Protein AF-A0A926MCG5-F1 (afdb_monomer)

Nearest PDB structures (foldseek):
  4ejz-assembly2_B  TM=5.353E-01  e=3.555E+00  Caldanaerobacter subterraneus subsp. tengcongensis MB4
  8t5j-assembly1_A  TM=2.803E-01  e=7.851E+00  Francisella philomiragia

Radius of gyration: 16.82 Å; Cα contacts (8 Å, |Δi|>4): 79; chains: 1; bounding box: 42×27×48 Å

Structure (mmCIF, N/CA/C/O backbone):
data_AF-A0A926MCG5-F1
#
_entry.id   AF-A0A926MCG5-F1
#
loop_
_atom_site.group_PDB
_atom_site.id
_atom_site.type_symbol
_atom_site.label_atom_id
_atom_site.label_alt_id
_atom_site.label_comp_id
_atom_site.label_asym_id
_atom_site.label_entity_id
_atom_site.label_seq_id
_atom_site.pdbx_PDB_ins_code
_atom_site.Cartn_x
_atom_site.Cartn_y
_atom_site.Cartn_z
_atom_site.occupancy
_atom_site.B_iso_or_equiv
_atom_site.auth_seq_id
_atom_site.auth_comp_id
_atom_site.auth_asym_id
_atom_site.auth_atom_id
_atom_site.pdbx_PDB_model_num
ATOM 1 N N . MET A 1 1 ? -25.446 3.607 -11.715 1.00 36.28 1 MET A N 1
ATOM 2 C CA . MET A 1 1 ? -24.548 4.558 -11.019 1.00 36.28 1 MET A CA 1
ATOM 3 C C . MET A 1 1 ? -23.380 3.795 -10.409 1.00 36.28 1 MET A C 1
ATOM 5 O O . MET A 1 1 ? -23.574 3.064 -9.448 1.00 36.28 1 MET A O 1
ATOM 9 N N . ASN A 1 2 ? -22.179 3.908 -10.984 1.00 42.00 2 ASN A N 1
ATOM 10 C CA . ASN A 1 2 ? -20.972 3.319 -10.401 1.00 42.00 2 ASN A CA 1
ATOM 11 C C . ASN A 1 2 ? -20.478 4.262 -9.297 1.00 42.00 2 ASN A C 1
ATOM 13 O O . ASN A 1 2 ? -19.802 5.252 -9.576 1.00 42.00 2 ASN A O 1
ATOM 17 N N . TYR A 1 3 ? -20.869 4.007 -8.047 1.00 41.28 3 TYR A N 1
ATOM 18 C CA . TYR A 1 3 ? -20.329 4.739 -6.906 1.00 41.28 3 TYR A CA 1
ATOM 19 C C . TYR A 1 3 ? -18.819 4.485 -6.857 1.00 41.28 3 TYR A C 1
ATOM 21 O O . TYR A 1 3 ? -18.373 3.420 -6.426 1.00 41.28 3 TYR A O 1
ATOM 29 N N . ARG A 1 4 ? -18.012 5.456 -7.311 1.00 46.62 4 ARG A N 1
ATOM 30 C CA . ARG A 1 4 ? -16.577 5.485 -7.007 1.00 46.62 4 ARG A CA 1
ATOM 31 C C . ARG A 1 4 ? -16.472 5.392 -5.489 1.00 46.62 4 ARG A C 1
ATOM 33 O O . ARG A 1 4 ? -16.847 6.333 -4.792 1.00 46.62 4 ARG A O 1
ATOM 40 N N . LYS A 1 5 ? -16.013 4.244 -4.976 1.00 44.56 5 LYS A N 1
ATOM 41 C CA . LYS A 1 5 ? -15.700 4.077 -3.555 1.00 44.56 5 LYS A CA 1
ATOM 42 C C . LYS A 1 5 ? -14.749 5.211 -3.198 1.00 44.56 5 LYS A C 1
ATOM 44 O O . LYS A 1 5 ? -13.617 5.215 -3.670 1.00 44.56 5 LYS A O 1
ATOM 49 N N . ARG A 1 6 ? -15.226 6.190 -2.423 1.00 43.72 6 ARG A N 1
ATOM 50 C CA . ARG A 1 6 ? -14.364 7.202 -1.816 1.00 43.72 6 ARG A CA 1
ATOM 51 C C . ARG A 1 6 ? -13.396 6.434 -0.936 1.00 43.72 6 ARG A C 1
ATOM 53 O O . ARG A 1 6 ? -13.764 5.973 0.144 1.00 43.72 6 ARG A O 1
ATOM 60 N N . THR A 1 7 ? -12.191 6.212 -1.439 1.00 50.16 7 THR A N 1
ATOM 61 C CA . THR A 1 7 ? -11.106 5.696 -0.630 1.00 50.16 7 THR A CA 1
ATOM 62 C C . THR A 1 7 ? -10.901 6.728 0.464 1.00 50.16 7 THR A C 1
ATOM 64 O O . THR A 1 7 ? -10.607 7.884 0.169 1.00 50.16 7 THR A O 1
ATOM 67 N N . GLN A 1 8 ? -11.189 6.351 1.711 1.00 55.12 8 GLN A N 1
ATOM 68 C CA . GLN A 1 8 ? -10.928 7.205 2.863 1.00 55.12 8 GLN A CA 1
ATOM 69 C C . GLN A 1 8 ? -9.414 7.400 2.926 1.00 55.12 8 GLN A C 1
ATOM 71 O O . GLN A 1 8 ? -8.702 6.542 3.448 1.00 55.12 8 GLN A O 1
ATOM 76 N N . ALA A 1 9 ? -8.944 8.483 2.306 1.00 55.25 9 ALA A N 1
ATOM 77 C CA . ALA A 1 9 ? -7.577 8.936 2.411 1.00 55.25 9 ALA A CA 1
ATOM 78 C C . ALA A 1 9 ? -7.361 9.336 3.867 1.00 55.25 9 ALA A C 1
ATOM 80 O O . ALA A 1 9 ? -8.023 10.246 4.361 1.00 55.25 9 ALA A O 1
ATOM 81 N N . LEU A 1 10 ? -6.519 8.589 4.573 1.00 58.22 10 LEU A N 1
ATOM 82 C CA . LEU A 1 10 ? -6.089 8.993 5.907 1.00 58.22 10 LEU A CA 1
ATOM 83 C C . LEU A 1 10 ? -5.124 10.172 5.771 1.00 58.22 10 LEU A C 1
ATOM 85 O O . LEU A 1 10 ? -4.312 10.192 4.846 1.00 58.22 10 LEU A O 1
ATOM 89 N N . GLU A 1 11 ? -5.193 11.125 6.693 1.00 59.00 11 GLU A N 1
ATOM 90 C CA . GLU A 1 11 ? -4.197 12.193 6.791 1.00 59.00 11 GLU A CA 1
ATOM 91 C C . GLU A 1 11 ? -2.919 11.682 7.467 1.00 59.00 11 GLU A C 1
ATOM 93 O O . GLU A 1 11 ? -2.962 10.776 8.301 1.00 59.00 11 GLU A O 1
ATOM 98 N N . VAL A 1 12 ? -1.772 12.287 7.137 1.00 58.25 12 VAL A N 1
ATOM 99 C CA . VAL A 1 12 ? -0.441 11.920 7.668 1.00 58.25 12 VAL A CA 1
ATOM 100 C C . VAL A 1 12 ? -0.411 11.933 9.202 1.00 58.25 12 VAL A C 1
ATOM 102 O O . VAL A 1 12 ? 0.195 11.061 9.820 1.00 58.25 12 VAL A O 1
ATOM 105 N N . SER A 1 13 ? -1.125 12.870 9.829 1.00 59.53 13 SER A N 1
ATOM 106 C CA . SER A 1 13 ? -1.262 12.991 11.287 1.00 59.53 13 SER A CA 1
ATOM 107 C C . SER A 1 13 ? -1.834 11.728 11.945 1.00 59.53 13 SER A C 1
ATOM 109 O O . SER A 1 13 ? -1.489 11.401 13.079 1.00 59.53 13 SER A O 1
ATOM 111 N N . GLN A 1 14 ? -2.648 10.960 11.216 1.00 61.66 14 GLN A N 1
ATOM 112 C CA . GLN A 1 14 ? -3.288 9.737 11.699 1.00 61.66 14 GLN A CA 1
ATOM 113 C C . GLN A 1 14 ? -2.362 8.510 11.678 1.00 61.66 14 GLN A C 1
ATOM 115 O O . GLN A 1 14 ? -2.804 7.419 12.035 1.00 61.66 14 GLN A O 1
ATOM 120 N N . PHE A 1 15 ? -1.106 8.676 11.251 1.00 60.47 15 PHE A N 1
ATOM 121 C CA . PHE A 1 15 ? -0.057 7.655 11.318 1.00 60.47 15 PHE A CA 1
ATOM 122 C C . PHE A 1 15 ? 0.815 7.778 12.579 1.00 60.47 15 PHE A C 1
ATOM 124 O O . PHE A 1 15 ? 1.552 6.846 12.887 1.00 60.47 15 PHE A O 1
ATOM 131 N N . ASN A 1 16 ? 0.698 8.878 13.333 1.00 61.66 16 ASN A N 1
ATOM 132 C CA . ASN A 1 16 ? 1.505 9.154 14.530 1.00 61.66 16 ASN A CA 1
ATOM 133 C C . ASN A 1 16 ? 0.869 8.633 15.837 1.00 61.66 16 ASN A C 1
ATOM 135 O O . ASN A 1 16 ? 1.373 8.904 16.921 1.00 61.66 16 ASN A O 1
ATOM 139 N N . ASP A 1 17 ? -0.238 7.887 15.761 1.00 64.94 17 ASP A N 1
ATOM 140 C CA . ASP A 1 17 ? -1.054 7.466 16.911 1.00 64.94 17 ASP A CA 1
ATOM 141 C C . ASP A 1 17 ? -0.684 6.081 17.485 1.00 64.94 17 ASP A C 1
ATOM 143 O O . ASP A 1 17 ? -1.455 5.493 18.245 1.00 64.94 17 ASP A O 1
ATOM 147 N N . GLY A 1 18 ? 0.469 5.518 17.101 1.00 60.81 18 GLY A N 1
ATOM 148 C CA . GLY A 1 18 ? 0.964 4.213 17.574 1.00 60.81 18 GLY A CA 1
ATOM 149 C C . GLY A 1 18 ? 0.128 2.996 17.137 1.00 60.81 18 GLY A C 1
ATOM 150 O O . GLY A 1 18 ? 0.513 1.856 17.381 1.00 60.81 18 GLY A O 1
ATOM 151 N N . LYS A 1 19 ? -1.008 3.209 16.459 1.00 73.12 19 LYS A N 1
ATOM 152 C CA . LYS A 1 19 ? -1.931 2.162 15.973 1.00 73.12 19 LYS A CA 1
ATOM 153 C C . LYS A 1 19 ? -1.702 1.796 14.508 1.00 73.12 19 LYS A C 1
ATOM 155 O O . LYS A 1 19 ? -2.434 0.962 13.956 1.00 73.12 19 LYS A O 1
ATOM 160 N N . THR A 1 20 ? -0.704 2.423 13.893 1.00 81.38 20 THR A N 1
ATOM 161 C CA . THR A 1 20 ? -0.361 2.280 12.485 1.00 81.38 20 THR A CA 1
ATOM 162 C C . THR A 1 20 ? 1.088 1.832 12.340 1.00 81.38 20 THR A C 1
ATOM 164 O O . THR A 1 20 ? 1.984 2.387 12.963 1.00 81.38 20 THR A O 1
ATOM 167 N N . VAL A 1 21 ? 1.317 0.818 11.509 1.00 84.38 21 VAL A N 1
ATOM 168 C CA . VAL A 1 21 ? 2.627 0.200 11.283 1.00 84.38 21 VAL A CA 1
ATOM 169 C C . VAL A 1 21 ? 2.963 0.270 9.798 1.00 84.38 21 VAL A C 1
ATOM 171 O O . VAL A 1 21 ? 2.134 -0.067 8.947 1.00 84.38 21 VAL A O 1
ATOM 174 N N . LYS A 1 22 ? 4.189 0.690 9.473 1.00 85.62 22 LYS A N 1
ATOM 175 C CA . LYS A 1 22 ? 4.716 0.657 8.105 1.00 85.62 22 LYS A CA 1
ATOM 176 C C . LYS A 1 22 ? 5.143 -0.772 7.764 1.00 85.62 22 LYS A C 1
ATOM 178 O O .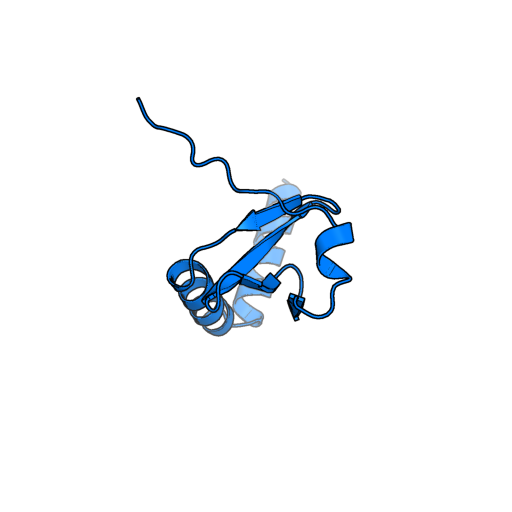 LYS A 1 22 ? 5.964 -1.355 8.458 1.00 85.62 22 LYS A O 1
ATOM 183 N N . LEU A 1 23 ? 4.586 -1.325 6.690 1.00 82.69 23 LEU A N 1
ATOM 184 C CA . LEU A 1 23 ? 4.874 -2.686 6.220 1.00 82.69 23 LEU A CA 1
ATOM 185 C C . LEU A 1 23 ? 6.040 -2.739 5.215 1.00 82.69 23 LEU A C 1
ATOM 187 O O . LEU A 1 23 ? 6.493 -3.823 4.866 1.00 82.69 23 LEU A O 1
ATOM 191 N N . GLY A 1 24 ? 6.498 -1.580 4.728 1.00 79.38 24 GLY A N 1
ATOM 192 C CA . GLY A 1 24 ? 7.574 -1.439 3.739 1.00 79.38 24 GLY A CA 1
ATOM 193 C C . GLY A 1 24 ? 7.185 -0.505 2.590 1.00 79.38 24 GLY A C 1
ATOM 194 O O . GLY A 1 24 ? 6.004 -0.375 2.279 1.00 79.38 24 GLY A O 1
ATOM 195 N N . SER A 1 25 ? 8.165 0.166 1.972 1.00 79.94 25 SER A N 1
ATOM 196 C CA . SER A 1 25 ? 7.989 1.170 0.901 1.00 79.94 25 SER A CA 1
ATOM 197 C C . SER A 1 25 ? 6.809 2.123 1.152 1.00 79.94 25 SER A C 1
ATOM 199 O O . SER A 1 25 ? 6.926 3.036 1.970 1.00 79.94 25 SER A O 1
ATOM 201 N N . SER A 1 26 ? 5.679 1.884 0.483 1.00 87.44 26 SER A N 1
ATOM 202 C CA . SER A 1 26 ? 4.447 2.673 0.522 1.00 87.44 26 SER A CA 1
ATOM 203 C C . SER A 1 26 ? 3.265 1.937 1.170 1.00 87.44 26 SER A C 1
ATOM 205 O O . SER A 1 26 ? 2.125 2.360 1.013 1.00 87.44 26 SER A O 1
ATOM 207 N N . TRP A 1 27 ? 3.491 0.838 1.891 1.00 88.88 27 TRP A N 1
ATOM 208 C CA . TRP A 1 27 ? 2.442 0.029 2.515 1.00 88.88 27 TRP A CA 1
ATOM 209 C C . TRP A 1 27 ? 2.35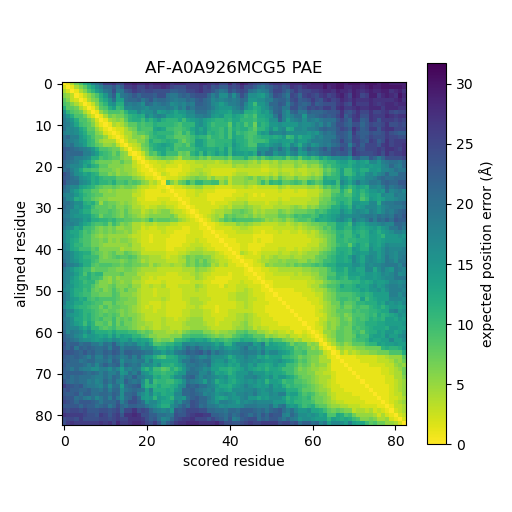5 0.238 4.021 1.00 88.88 27 TRP A C 1
ATOM 211 O O . TRP A 1 27 ? 3.365 0.279 4.725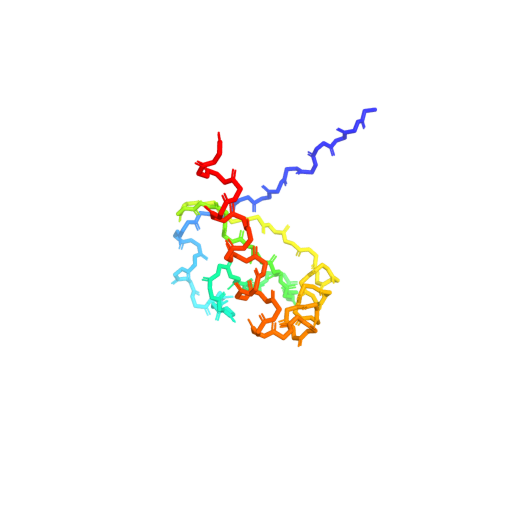 1.00 88.88 27 TRP A O 1
ATOM 221 N N . PHE A 1 28 ? 1.123 0.303 4.520 1.00 88.19 28 PHE A N 1
ATOM 222 C CA . PHE A 1 28 ? 0.818 0.552 5.923 1.00 88.19 28 PHE A CA 1
ATOM 223 C C . PHE A 1 28 ? -0.337 -0.337 6.396 1.00 88.19 28 PHE A C 1
ATOM 225 O O . PHE A 1 28 ? -1.268 -0.621 5.641 1.00 88.19 28 PHE A O 1
ATOM 232 N N . ALA A 1 29 ? -0.301 -0.753 7.659 1.00 88.88 29 ALA A N 1
ATOM 233 C CA . ALA A 1 29 ? -1.393 -1.437 8.344 1.00 88.88 29 ALA A CA 1
ATOM 234 C C . ALA A 1 29 ? -1.853 -0.615 9.543 1.00 88.88 29 ALA A C 1
ATOM 236 O O . ALA A 1 29 ? -1.027 -0.144 10.316 1.00 88.88 29 ALA A O 1
ATOM 237 N N . ARG A 1 30 ? -3.164 -0.495 9.739 1.00 85.81 30 ARG A N 1
ATOM 238 C CA . ARG A 1 30 ? -3.751 0.183 10.899 1.00 85.81 30 ARG A CA 1
ATOM 239 C C . ARG A 1 30 ? -4.841 -0.668 11.521 1.00 85.81 30 ARG A C 1
ATOM 241 O O . ARG A 1 30 ? -5.661 -1.246 10.804 1.00 85.81 30 ARG A O 1
ATOM 248 N N . LYS A 1 31 ? -4.890 -0.721 12.851 1.00 84.62 31 LYS A N 1
ATOM 249 C CA . LYS A 1 31 ? -6.012 -1.337 13.570 1.00 84.62 31 LYS A CA 1
ATOM 250 C C . LYS A 1 31 ? -7.130 -0.303 13.748 1.00 84.62 31 LYS A C 1
ATOM 252 O O . LYS A 1 31 ? -6.924 0.722 14.389 1.00 84.62 31 LYS A O 1
ATOM 257 N N . LYS A 1 32 ? -8.313 -0.573 13.189 1.00 80.69 32 LYS A N 1
ATOM 258 C CA . LYS A 1 32 ? -9.533 0.243 13.325 1.00 80.69 32 LYS A CA 1
ATOM 259 C C . LYS A 1 32 ? -10.717 -0.682 13.611 1.00 80.69 32 LYS A C 1
ATOM 261 O O . LYS A 1 32 ? -10.883 -1.678 12.910 1.00 80.69 32 LYS A O 1
ATOM 266 N N . ASP A 1 33 ? -11.494 -0.396 14.654 1.00 82.19 33 ASP A N 1
ATOM 267 C CA . ASP A 1 33 ? -12.664 -1.196 15.066 1.00 82.19 33 ASP A CA 1
ATOM 268 C C . ASP A 1 33 ? -12.337 -2.690 15.248 1.00 82.19 33 ASP A C 1
ATOM 270 O O . ASP A 1 33 ? -12.998 -3.581 14.716 1.00 82.19 33 ASP A O 1
ATOM 274 N N . ASN A 1 34 ? -11.219 -2.964 15.929 1.00 83.12 34 ASN A N 1
ATOM 275 C CA . ASN A 1 34 ? -10.646 -4.300 16.133 1.00 83.12 34 ASN A CA 1
ATOM 276 C C . ASN A 1 34 ? -10.277 -5.079 14.848 1.00 83.12 34 ASN A C 1
ATOM 278 O O . ASN A 1 34 ? -9.897 -6.246 14.915 1.00 83.12 34 ASN A O 1
ATOM 282 N N . LYS A 1 35 ? -10.320 -4.439 13.672 1.00 83.69 35 LYS A N 1
ATOM 283 C CA . LYS A 1 35 ? -9.929 -5.020 12.381 1.00 83.69 35 LYS A CA 1
ATOM 284 C C . LYS A 1 35 ? -8.659 -4.361 11.854 1.00 83.69 35 LYS A C 1
ATOM 286 O O . LYS A 1 35 ? -8.479 -3.150 11.952 1.00 83.69 35 LYS A O 1
ATOM 291 N N . VAL A 1 36 ? -7.789 -5.156 11.236 1.00 86.56 36 VAL A N 1
ATOM 292 C CA . VAL A 1 36 ? -6.623 -4.630 10.514 1.00 86.56 36 VAL A CA 1
ATOM 293 C C . VAL A 1 36 ? -7.062 -4.163 9.129 1.00 86.56 36 VAL A C 1
ATOM 295 O O . VAL A 1 36 ? -7.656 -4.919 8.356 1.00 86.56 36 VAL A O 1
ATOM 298 N N . LYS A 1 37 ? -6.773 -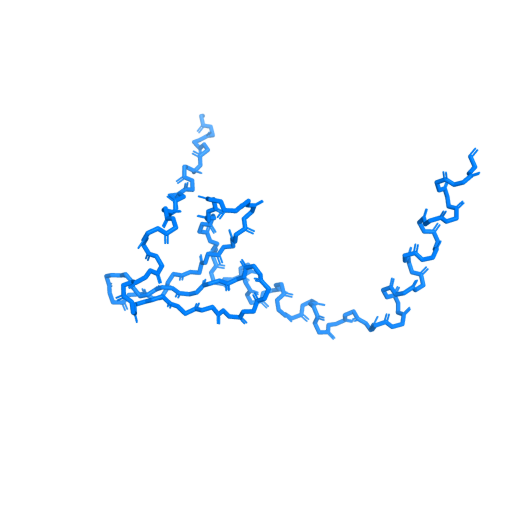2.903 8.823 1.00 88.69 37 LYS A N 1
ATOM 299 C CA . LYS A 1 37 ? -6.978 -2.266 7.524 1.00 88.69 37 LYS A CA 1
ATOM 300 C C . LYS A 1 37 ? -5.615 -2.007 6.890 1.00 88.69 37 LYS A C 1
ATOM 302 O O . LYS A 1 37 ? -4.678 -1.627 7.586 1.00 88.69 37 LYS A O 1
ATOM 307 N N . ILE A 1 38 ? -5.514 -2.233 5.584 1.00 90.75 38 ILE A N 1
ATOM 308 C CA . ILE A 1 38 ? -4.281 -2.032 4.820 1.00 90.75 38 ILE A CA 1
ATOM 309 C C . ILE A 1 38 ? -4.439 -0.779 3.974 1.00 90.75 38 ILE A C 1
ATOM 311 O O . ILE A 1 38 ? -5.504 -0.559 3.396 1.00 90.75 38 ILE A O 1
ATOM 315 N N . TYR A 1 39 ? -3.381 0.014 3.891 1.00 89.12 39 TYR A N 1
ATOM 316 C CA . TYR A 1 39 ? -3.329 1.250 3.131 1.00 89.12 39 TYR A CA 1
ATOM 317 C C . TYR A 1 39 ? -2.080 1.277 2.252 1.00 89.12 39 TYR A C 1
ATOM 319 O O . TYR A 1 39 ? -1.029 0.758 2.634 1.00 89.12 39 TYR A O 1
ATOM 327 N N . LYS A 1 40 ? -2.203 1.902 1.082 1.00 89.38 40 LYS A N 1
ATOM 328 C CA . LYS A 1 40 ? -1.101 2.205 0.173 1.00 89.38 40 LYS A CA 1
ATOM 329 C C . LYS A 1 40 ? -0.962 3.718 0.048 1.00 89.38 40 LYS A C 1
ATOM 331 O O . LYS A 1 40 ? -1.921 4.402 -0.294 1.00 89.38 40 LYS A O 1
ATOM 336 N N . GLN A 1 41 ? 0.231 4.230 0.304 1.00 87.56 41 GLN A N 1
ATOM 337 C CA . GLN A 1 41 ? 0.579 5.623 0.081 1.00 87.56 41 GLN A CA 1
ATOM 338 C C . GLN A 1 41 ? 0.758 5.860 -1.421 1.00 87.56 41 GLN A C 1
ATOM 340 O O . GLN A 1 41 ? 1.605 5.237 -2.062 1.00 87.56 41 GLN A O 1
ATOM 345 N N . THR A 1 42 ? -0.071 6.729 -1.990 1.00 84.31 42 THR A N 1
ATOM 346 C CA . THR A 1 42 ? -0.043 7.078 -3.422 1.00 84.31 42 THR A CA 1
ATOM 347 C C . THR A 1 42 ? 0.558 8.454 -3.676 1.00 84.31 42 THR A C 1
ATOM 349 O O . THR A 1 42 ? 0.969 8.747 -4.791 1.00 84.31 42 THR A O 1
ATOM 352 N N . SER A 1 43 ? 0.597 9.303 -2.652 1.00 81.06 43 SER A N 1
ATOM 353 C CA . SER A 1 43 ? 1.304 10.583 -2.641 1.00 81.06 43 SER A CA 1
ATOM 354 C C . SER A 1 43 ? 1.761 10.879 -1.206 1.00 81.06 43 SER A C 1
ATOM 356 O O . SER A 1 43 ? 1.305 10.194 -0.284 1.00 81.06 43 SER A O 1
ATOM 358 N N . PRO A 1 44 ? 2.628 11.881 -0.971 1.00 79.44 44 PRO A N 1
ATOM 359 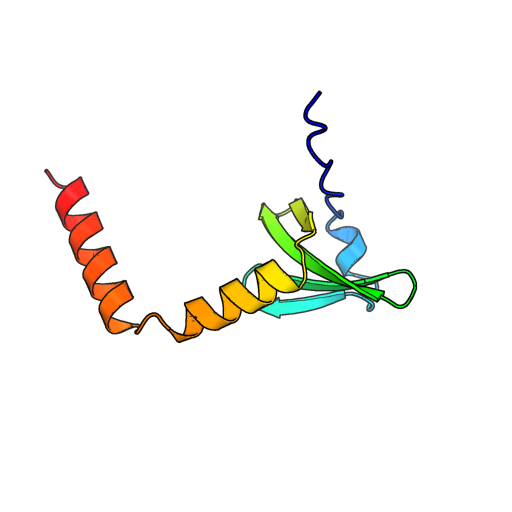C CA . PRO A 1 44 ? 3.134 12.188 0.368 1.00 79.44 44 PRO A CA 1
ATOM 360 C C . PRO A 1 44 ? 2.038 12.322 1.436 1.00 79.44 44 PRO A C 1
ATOM 362 O O . PRO A 1 44 ? 2.229 11.880 2.565 1.00 79.44 44 PRO A O 1
ATOM 365 N N . CYS A 1 45 ? 0.865 12.838 1.058 1.00 76.56 45 CYS A N 1
ATOM 366 C CA . CYS A 1 45 ? -0.266 13.085 1.950 1.00 76.56 45 CYS A CA 1
ATOM 367 C C . CYS A 1 45 ? -1.500 12.197 1.710 1.00 76.56 45 CYS A C 1
ATOM 369 O O . CYS A 1 45 ? -2.520 12.410 2.362 1.00 76.56 45 CYS A O 1
ATOM 371 N N . LYS A 1 46 ? -1.449 11.214 0.797 1.00 79.56 46 LYS A N 1
ATOM 372 C CA . LYS A 1 46 ? -2.622 10.402 0.429 1.00 79.56 46 LYS A CA 1
ATOM 373 C C . LYS A 1 46 ? -2.387 8.910 0.619 1.00 79.56 46 LYS A C 1
ATOM 375 O O . LYS A 1 46 ? -1.460 8.335 0.043 1.00 79.56 46 LYS A O 1
ATOM 380 N N . PHE A 1 47 ? -3.306 8.283 1.351 1.00 83.69 47 PHE A N 1
ATOM 381 C CA . PHE A 1 47 ? -3.263 6.866 1.696 1.00 83.69 47 PHE A CA 1
ATOM 382 C C . PHE A 1 47 ? -4.566 6.169 1.327 1.00 83.69 47 PHE A C 1
ATOM 384 O O . PHE A 1 47 ? -5.580 6.314 2.001 1.00 83.69 47 PHE A O 1
ATOM 391 N N . ASP A 1 48 ? -4.532 5.362 0.281 1.00 86.44 48 ASP A N 1
ATOM 392 C CA . ASP A 1 48 ? -5.695 4.635 -0.200 1.00 86.44 48 ASP A CA 1
ATOM 393 C C . ASP A 1 48 ? -5.846 3.309 0.553 1.00 86.44 48 ASP A C 1
ATOM 395 O O . ASP A 1 48 ? -4.924 2.495 0.590 1.00 86.44 48 ASP A O 1
ATOM 399 N N . GLN A 1 49 ? -7.015 3.062 1.151 1.00 88.12 49 GLN A N 1
ATOM 400 C CA . GLN A 1 49 ? -7.332 1.762 1.740 1.00 88.12 49 GLN A CA 1
ATOM 401 C C . GLN A 1 49 ? -7.430 0.688 0.651 1.00 88.12 49 GLN A C 1
ATOM 403 O O . GLN A 1 49 ? -8.205 0.798 -0.299 1.00 88.12 49 GLN A O 1
ATOM 408 N N . VAL A 1 50 ? -6.714 -0.409 0.854 1.00 88.12 50 VAL A N 1
ATOM 409 C CA . VAL A 1 50 ? -6.659 -1.560 -0.045 1.00 88.12 50 VAL A CA 1
ATOM 410 C C . VAL A 1 50 ? -7.222 -2.789 0.655 1.00 88.12 50 VAL A C 1
ATOM 412 O O . VAL A 1 50 ? -7.158 -2.940 1.879 1.00 88.12 50 VAL A O 1
ATOM 415 N N . THR A 1 51 ? -7.828 -3.687 -0.117 1.00 89.00 51 THR A N 1
ATOM 416 C CA . THR A 1 51 ? -8.327 -4.947 0.438 1.00 89.00 51 THR A CA 1
ATOM 417 C C . THR A 1 51 ? -7.157 -5.861 0.798 1.00 89.00 51 THR A C 1
ATOM 419 O O . THR A 1 51 ? -6.123 -5.870 0.129 1.00 89.00 51 THR A O 1
ATOM 422 N N . LYS A 1 52 ? -7.334 -6.691 1.835 1.00 87.00 52 LYS A N 1
ATOM 423 C CA . LYS A 1 52 ? -6.323 -7.680 2.243 1.00 87.00 52 LYS A CA 1
ATOM 424 C C . LYS A 1 52 ? -5.972 -8.648 1.103 1.00 87.00 52 LYS A C 1
ATOM 426 O O . LYS A 1 52 ? -4.813 -9.010 0.948 1.00 87.00 52 LYS A O 1
ATOM 431 N N . ALA A 1 53 ? -6.956 -9.019 0.279 1.00 87.50 53 ALA A N 1
ATOM 432 C CA . ALA A 1 53 ? -6.746 -9.868 -0.893 1.00 87.50 53 ALA A CA 1
ATOM 433 C C . ALA A 1 53 ? -5.803 -9.219 -1.923 1.00 87.50 53 ALA A C 1
ATOM 435 O O . ALA A 1 53 ? -4.866 -9.867 -2.379 1.00 87.50 53 ALA A O 1
ATOM 436 N N . CYS A 1 54 ? -6.000 -7.931 -2.231 1.00 86.44 54 CYS A N 1
ATOM 437 C CA . CYS A 1 54 ? -5.141 -7.189 -3.158 1.00 86.44 54 CYS A CA 1
ATOM 438 C C . CYS A 1 54 ? -3.705 -7.061 -2.627 1.00 86.44 54 CYS A C 1
ATOM 440 O O . CYS A 1 54 ? -2.745 -7.308 -3.359 1.00 86.44 54 CYS A O 1
ATOM 442 N N . PHE A 1 55 ? -3.554 -6.756 -1.333 1.00 88.69 55 PHE A N 1
ATOM 443 C CA . PHE A 1 55 ? -2.246 -6.724 -0.678 1.00 88.69 55 PHE A CA 1
ATOM 444 C C . PHE A 1 55 ? -1.526 -8.076 -0.779 1.00 88.69 55 PHE A C 1
ATOM 446 O O . PHE A 1 55 ? -0.399 -8.137 -1.260 1.00 88.69 55 PHE A O 1
ATOM 453 N N . ASN A 1 56 ? -2.197 -9.168 -0.401 1.00 88.75 56 ASN A N 1
ATOM 454 C CA . ASN A 1 56 ? -1.612 -10.509 -0.436 1.00 88.75 56 ASN A CA 1
ATOM 455 C C . ASN A 1 56 ? -1.204 -10.931 -1.852 1.00 88.75 56 ASN A C 1
ATOM 457 O O . ASN A 1 56 ? -0.121 -11.481 -2.034 1.00 88.75 56 ASN A O 1
ATOM 461 N N . LEU A 1 57 ? -2.051 -10.667 -2.853 1.00 86.94 57 LEU A N 1
ATOM 462 C CA . LEU A 1 57 ? -1.736 -10.958 -4.251 1.00 86.94 57 LEU A CA 1
ATOM 463 C C . LEU A 1 57 ? -0.513 -10.166 -4.724 1.00 86.94 57 LEU A C 1
ATOM 465 O O . LEU A 1 57 ? 0.368 -10.731 -5.364 1.00 86.94 57 LEU A O 1
ATOM 469 N N . THR A 1 58 ? -0.438 -8.881 -4.370 1.00 85.38 58 THR A N 1
ATOM 470 C CA . THR A 1 58 ? 0.717 -8.036 -4.698 1.00 85.38 58 THR A CA 1
ATOM 471 C C . THR A 1 58 ? 1.990 -8.598 -4.074 1.00 85.38 58 THR A C 1
ATOM 473 O O . THR A 1 58 ? 2.975 -8.769 -4.777 1.00 85.38 58 THR A O 1
ATOM 476 N N . MET A 1 59 ? 1.962 -8.966 -2.790 1.00 83.31 59 MET A N 1
ATOM 477 C CA . MET A 1 59 ? 3.129 -9.529 -2.100 1.00 83.31 59 MET A CA 1
ATOM 478 C C . MET A 1 59 ? 3.575 -10.871 -2.687 1.00 83.31 59 MET A C 1
ATOM 480 O O . MET A 1 59 ? 4.773 -11.135 -2.745 1.00 83.31 59 MET A O 1
ATOM 484 N N . ARG A 1 60 ? 2.636 -11.716 -3.136 1.00 84.12 60 ARG A N 1
ATOM 485 C CA . ARG A 1 60 ? 2.959 -12.962 -3.851 1.00 84.12 60 ARG A CA 1
ATOM 486 C C . ARG A 1 60 ? 3.647 -12.665 -5.179 1.00 84.12 60 ARG A C 1
ATOM 488 O O . ARG A 1 60 ? 4.776 -13.093 -5.373 1.00 84.12 60 ARG A O 1
ATOM 495 N N . ARG A 1 61 ? 3.041 -11.818 -6.016 1.00 78.88 61 ARG A N 1
ATOM 496 C CA . ARG A 1 61 ? 3.619 -11.430 -7.311 1.00 78.88 61 ARG A CA 1
ATOM 497 C C . ARG A 1 61 ? 4.969 -10.736 -7.178 1.00 78.88 61 ARG A C 1
ATOM 499 O O . ARG A 1 61 ? 5.866 -11.003 -7.961 1.00 78.88 61 ARG A O 1
ATOM 506 N N . SER A 1 62 ? 5.161 -9.888 -6.169 1.00 72.44 62 SER A N 1
ATOM 507 C CA . SER A 1 62 ? 6.457 -9.246 -5.918 1.00 72.44 62 SER A CA 1
ATOM 508 C C . SER A 1 62 ? 7.576 -10.242 -5.605 1.00 72.44 62 SER A C 1
ATOM 510 O O . SER A 1 62 ? 8.732 -9.919 -5.848 1.00 72.44 62 SER A O 1
ATOM 512 N N . LYS A 1 63 ? 7.256 -11.437 -5.092 1.00 68.75 63 LYS A N 1
ATOM 513 C CA . LYS A 1 63 ? 8.227 -12.529 -4.924 1.00 68.75 63 LYS A CA 1
ATOM 514 C C . LYS A 1 63 ? 8.424 -13.350 -6.199 1.00 68.75 63 LYS A C 1
ATOM 516 O O . LYS A 1 63 ? 9.460 -13.981 -6.351 1.00 68.75 63 LYS A O 1
ATOM 521 N N . GLU A 1 64 ? 7.428 -13.363 -7.082 1.00 68.88 64 GLU A N 1
ATOM 522 C CA . GLU A 1 64 ? 7.419 -14.161 -8.312 1.00 68.88 64 GLU A CA 1
ATOM 523 C C . GLU A 1 64 ? 8.236 -13.536 -9.446 1.00 68.88 64 GLU A C 1
ATOM 525 O O . GLU A 1 64 ? 8.635 -14.268 -10.343 1.00 68.88 64 GLU A O 1
ATOM 530 N N . PHE A 1 65 ? 8.507 -12.225 -9.428 1.00 65.50 65 PHE A N 1
ATOM 531 C CA . PHE A 1 65 ? 9.349 -11.585 -10.444 1.00 65.50 65 PHE A CA 1
ATOM 532 C C . PHE A 1 65 ? 10.822 -11.608 -10.026 1.00 65.50 65 PHE A C 1
ATOM 534 O O . PHE A 1 65 ? 11.206 -10.847 -9.132 1.00 65.50 65 PHE A O 1
ATOM 541 N N . PRO A 1 66 ? 11.677 -12.421 -10.677 1.00 75.88 66 PRO A N 1
ATOM 542 C CA . PRO A 1 66 ? 13.100 -12.428 -10.386 1.00 75.88 66 PRO A CA 1
ATOM 543 C C . PRO A 1 66 ? 13.688 -11.049 -10.673 1.00 75.88 66 PRO A C 1
ATOM 545 O O . PRO A 1 66 ? 13.399 -10.444 -11.709 1.00 75.88 66 PRO A O 1
ATOM 548 N N . THR A 1 67 ? 14.563 -10.576 -9.789 1.00 77.88 67 THR A N 1
ATOM 549 C CA . THR A 1 67 ? 15.263 -9.292 -9.937 1.00 77.88 67 THR A CA 1
ATOM 550 C C . THR A 1 67 ? 15.895 -9.138 -11.325 1.00 77.88 67 THR A C 1
ATOM 552 O O . THR A 1 67 ? 15.847 -8.057 -11.907 1.00 77.88 67 THR A O 1
ATOM 555 N N . GLU A 1 68 ? 16.420 -10.223 -11.896 1.00 82.12 68 GLU A N 1
ATOM 556 C CA . GLU A 1 68 ? 17.033 -10.217 -13.228 1.00 82.12 68 GLU A CA 1
ATOM 557 C C . GLU A 1 68 ? 16.029 -9.954 -14.357 1.00 82.12 68 GLU A C 1
ATOM 559 O O . GLU A 1 68 ? 16.326 -9.184 -15.268 1.00 82.12 68 GLU A O 1
ATOM 564 N N . MET A 1 69 ? 14.800 -10.475 -14.264 1.00 81.44 69 MET A N 1
ATOM 565 C CA . MET A 1 69 ? 13.743 -10.129 -15.222 1.00 81.44 69 MET A CA 1
ATOM 566 C C . MET A 1 69 ? 13.321 -8.664 -15.095 1.00 81.44 69 MET A C 1
ATOM 568 O O . MET A 1 69 ? 13.060 -8.009 -16.103 1.00 81.44 69 MET A O 1
ATOM 572 N N . ILE A 1 70 ? 13.272 -8.130 -13.871 1.00 82.12 70 ILE A N 1
ATOM 573 C CA . ILE A 1 70 ? 12.953 -6.714 -13.643 1.00 82.12 70 ILE A CA 1
ATOM 574 C C . ILE A 1 70 ? 14.028 -5.828 -14.291 1.00 82.12 70 ILE A C 1
ATOM 576 O O . ILE A 1 70 ? 13.694 -4.910 -15.038 1.00 82.12 70 ILE A O 1
ATOM 580 N N . LYS A 1 71 ? 15.314 -6.132 -14.070 1.00 84.38 71 LYS A N 1
ATOM 581 C CA . LYS A 1 71 ? 16.440 -5.407 -14.681 1.00 84.38 71 LYS A CA 1
ATOM 582 C C . LYS A 1 71 ? 16.416 -5.482 -16.208 1.00 84.38 71 LYS A C 1
ATOM 584 O O . LYS A 1 71 ? 16.609 -4.459 -16.859 1.00 84.38 71 LYS A O 1
ATOM 589 N N . ALA A 1 72 ? 16.172 -6.666 -16.773 1.00 87.38 72 ALA A N 1
ATOM 590 C CA . ALA A 1 72 ? 16.112 -6.856 -18.220 1.00 87.38 72 ALA A 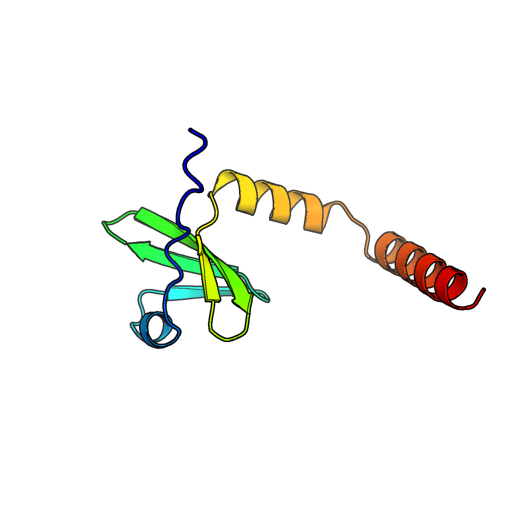CA 1
ATOM 591 C C . ALA A 1 72 ? 14.988 -6.022 -18.856 1.00 87.38 72 ALA A C 1
ATOM 593 O O . ALA A 1 72 ? 15.217 -5.314 -19.835 1.00 87.38 72 ALA A O 1
ATOM 594 N N . ASN A 1 73 ? 13.796 -6.031 -18.253 1.00 85.75 73 ASN A N 1
ATOM 595 C CA . ASN A 1 73 ? 12.668 -5.235 -18.733 1.00 85.75 73 ASN A CA 1
ATOM 596 C C . ASN A 1 73 ? 12.922 -3.723 -18.620 1.00 85.75 73 ASN A C 1
ATOM 598 O O . ASN A 1 73 ? 12.547 -2.983 -19.526 1.00 85.75 73 ASN A O 1
ATOM 602 N N . LEU A 1 74 ? 13.583 -3.264 -17.549 1.00 87.44 74 LEU A N 1
ATOM 603 C CA . LEU A 1 74 ? 13.952 -1.853 -17.386 1.00 87.44 74 LEU A CA 1
ATOM 604 C C . LEU A 1 7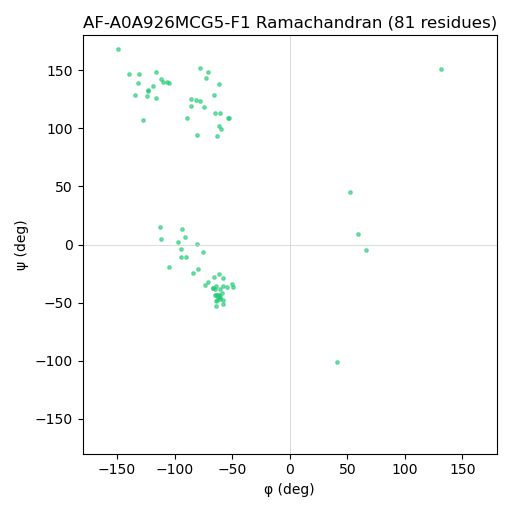4 ? 14.957 -1.391 -18.445 1.00 87.44 74 LEU A C 1
ATOM 606 O O . LEU A 1 74 ? 14.769 -0.324 -19.020 1.00 87.44 74 LEU A O 1
ATOM 610 N N . ARG A 1 75 ? 15.986 -2.198 -18.746 1.00 92.69 75 ARG A N 1
ATOM 611 C CA . ARG A 1 75 ? 16.932 -1.886 -1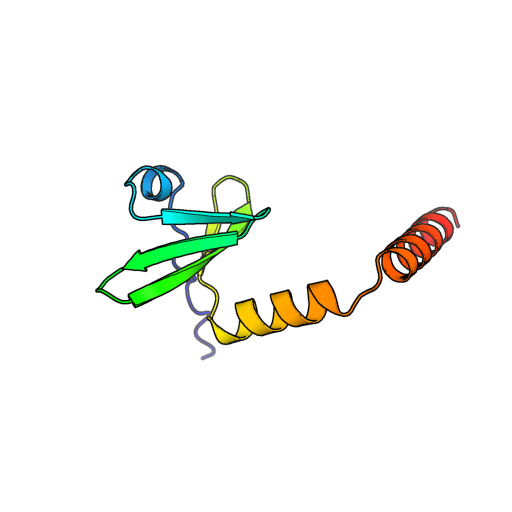9.832 1.00 92.69 75 ARG A CA 1
ATOM 612 C C . ARG A 1 75 ? 16.206 -1.744 -21.167 1.00 92.69 75 ARG A C 1
ATOM 614 O O . ARG A 1 75 ? 16.366 -0.722 -21.824 1.00 92.69 75 ARG A O 1
ATOM 621 N N . ARG A 1 76 ? 15.333 -2.705 -21.494 1.00 90.31 76 ARG A N 1
ATOM 622 C CA . ARG A 1 76 ? 14.541 -2.681 -22.732 1.00 90.31 76 ARG A CA 1
ATOM 623 C C . ARG A 1 76 ? 13.666 -1.431 -22.836 1.00 90.31 76 ARG A C 1
ATOM 625 O O . ARG A 1 76 ? 13.575 -0.843 -23.904 1.00 90.31 76 ARG A O 1
ATOM 632 N N . PHE A 1 77 ? 13.036 -1.018 -21.738 1.00 89.44 77 PHE A N 1
ATOM 633 C CA . PHE A 1 77 ? 12.229 0.203 -21.701 1.00 89.44 77 PHE A CA 1
ATOM 634 C C . PHE A 1 77 ? 13.078 1.460 -21.957 1.00 89.44 77 PHE A C 1
ATOM 636 O O . PHE A 1 77 ? 12.740 2.262 -22.820 1.00 89.44 77 PHE A O 1
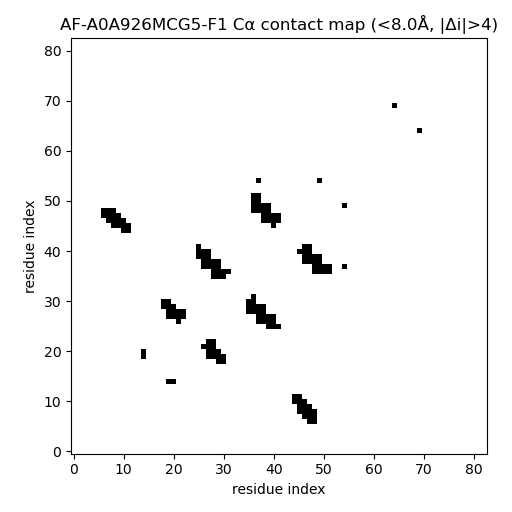ATOM 643 N N . CYS A 1 78 ? 14.219 1.604 -21.275 1.00 88.19 78 CYS A N 1
ATOM 644 C CA . CYS A 1 78 ? 15.114 2.750 -21.467 1.00 88.19 78 CYS A CA 1
ATOM 645 C C . CYS A 1 78 ? 15.753 2.806 -22.864 1.00 88.19 78 CYS A C 1
ATOM 647 O O . CYS A 1 78 ? 16.125 3.881 -23.323 1.00 88.19 78 CYS A O 1
ATOM 649 N N . GLU A 1 79 ? 15.930 1.663 -23.526 1.00 88.62 79 GLU A N 1
ATOM 650 C CA . GLU A 1 79 ? 16.396 1.592 -24.915 1.00 88.62 79 GLU A CA 1
ATOM 651 C C . GLU A 1 79 ? 15.305 2.021 -25.906 1.00 88.62 79 GLU A C 1
ATOM 653 O O . GLU A 1 79 ? 15.615 2.672 -26.900 1.00 88.62 79 GLU A O 1
ATOM 658 N N . GLN A 1 80 ? 14.036 1.720 -25.612 1.00 78.50 80 GLN A N 1
ATOM 659 C CA . GLN A 1 80 ? 12.889 2.131 -26.429 1.00 78.50 80 GLN A CA 1
ATOM 660 C C . GLN A 1 80 ? 12.601 3.636 -26.354 1.00 78.50 80 GLN A C 1
ATOM 662 O O . GLN A 1 80 ? 12.176 4.203 -27.349 1.00 78.50 80 GLN A O 1
ATOM 667 N N . GLU A 1 81 ? 12.865 4.299 -25.224 1.00 67.31 81 GLU A N 1
ATOM 668 C CA . GLU A 1 81 ? 12.707 5.762 -25.102 1.00 67.31 81 GLU A CA 1
ATOM 669 C C . GLU A 1 81 ? 13.817 6.576 -25.795 1.00 67.31 81 GLU A C 1
ATOM 671 O O . GLU A 1 81 ? 13.745 7.802 -25.841 1.00 67.31 81 GLU A O 1
ATOM 676 N N . LYS A 1 82 ? 14.866 5.920 -26.310 1.00 60.91 82 LYS A N 1
ATOM 677 C CA . LYS A 1 82 ? 15.967 6.575 -27.040 1.00 60.91 82 LYS A CA 1
ATOM 678 C C . LYS A 1 82 ? 15.787 6.579 -28.563 1.00 60.91 82 LYS A C 1
ATOM 680 O O . LYS A 1 82 ? 16.650 7.130 -29.246 1.00 60.91 82 LYS A O 1
ATOM 685 N N . GLN A 1 83 ? 14.735 5.942 -29.078 1.00 50.56 83 GLN A N 1
ATOM 686 C CA . GLN A 1 83 ? 14.350 5.952 -30.495 1.00 50.56 83 GLN A CA 1
ATOM 687 C C . GLN A 1 83 ? 13.260 6.992 -30.740 1.00 50.56 83 GLN A C 1
ATOM 689 O O . GLN A 1 83 ? 13.301 7.604 -31.828 1.00 50.56 83 GLN A O 1
#

pLDDT: mean 76.28, std 14.4, range [36.28, 92.69]

Secondary structure (DSSP, 8-state):
-----------GGGGSSSSEEEEETTEEEEEETTEEEEEEEEETTEEEEE-HHHHHHHHHHHHHS-HHHHHHHHHHHHHHTT-

Foldseek 3Di:
DPPPPPFPWDFPVVCVPVQKDAPDDQKIWGQDPNDIWIWGHPDPTGTGTDDPVVVVVVVVVVVVDPPVNVVVVVVVVVVVVVD

Mean predicted aligned error: 11.21 Å

Sequence (83 aa):
MNYRKRTQALEVSQFNDGKTVKLGSSWFARKKDNKVKIYKQTSPCKFDQVTKACFNLTMRRSKEFPTEMIKANLRRFCEQEKQ

Solvent-accessible surface area (backbone atoms only — not comparable to full-atom values): 5031 Å² total; per-residue (Å²): 134,86,77,73,76,76,57,68,56,48,54,64,77,73,51,74,70,80,51,42,45,79,77,51,101,48,34,34,38,33,64,54,94,95,35,82,44,38,31,36,52,81,47,100,64,36,26,39,62,46,55,70,67,60,52,52,51,49,57,51,51,65,69,69,56,51,69,66,58,55,52,53,53,51,53,54,50,61,57,59,76,74,112